Protein AF-A0A1G1HB14-F1 (afdb_monomer_lite)

Secondary structure (DSSP, 8-state):
---------------------S------EEEEEEESSPEEES---TTS-EE-SSSS-EEEEPPP---TT-EEEEEEEEEEETTEEEEEEEEE-SSEEE-SSPPPTT-EEEEEEEEEEEETTEEEE-PPPEEEEEEE-SS-EEEEEE-EEEEPP--

Structure (mmCIF, N/CA/C/O backbone):
data_AF-A0A1G1HB14-F1
#
_entry.id   AF-A0A1G1HB14-F1
#
loop_
_atom_site.group_PDB
_atom_site.id
_atom_site.type_symbol
_atom_site.label_atom_id
_atom_site.label_alt_id
_atom_site.label_comp_id
_atom_site.label_asym_id
_atom_site.label_entity_id
_atom_site.label_seq_id
_atom_site.pdbx_PDB_ins_code
_atom_site.Cartn_x
_atom_site.Cartn_y
_atom_site.Cartn_z
_atom_site.occupancy
_atom_site.B_iso_or_equiv
_atom_site.auth_seq_id
_atom_site.auth_comp_id
_atom_site.auth_asym_id
_atom_site.auth_atom_id
_atom_site.pdbx_PDB_model_num
ATOM 1 N N . MET A 1 1 ? 44.791 67.826 -5.801 1.00 32.19 1 MET A N 1
ATOM 2 C CA . MET A 1 1 ? 45.028 69.124 -5.130 1.00 32.19 1 MET A CA 1
ATOM 3 C C . MET A 1 1 ? 43.669 69.789 -4.923 1.00 32.19 1 MET A C 1
ATOM 5 O O . MET A 1 1 ? 42.936 69.825 -5.894 1.00 32.19 1 MET A O 1
ATOM 9 N N . CYS A 1 2 ? 43.337 70.188 -3.684 1.00 33.81 2 CYS A N 1
ATOM 10 C CA . CYS A 1 2 ? 42.168 70.978 -3.213 1.00 33.81 2 CYS A CA 1
ATOM 11 C C . CYS A 1 2 ? 40.762 70.646 -3.794 1.00 33.81 2 CYS A C 1
ATOM 13 O O . CYS A 1 2 ? 40.499 70.886 -4.961 1.00 33.81 2 CYS A O 1
ATOM 15 N N . ILE A 1 3 ? 39.830 70.003 -3.070 1.00 34.34 3 ILE A N 1
ATOM 16 C CA . ILE A 1 3 ? 39.055 70.454 -1.879 1.00 34.34 3 ILE A CA 1
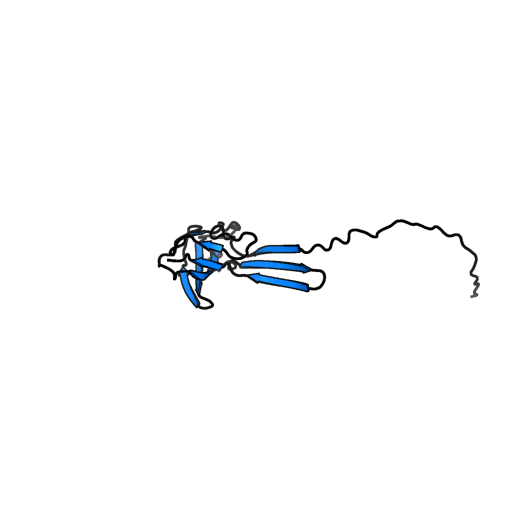ATOM 17 C C . ILE A 1 3 ? 38.005 71.540 -2.201 1.00 34.34 3 ILE A C 1
ATOM 19 O O . ILE A 1 3 ? 38.361 72.649 -2.577 1.00 34.34 3 ILE A O 1
ATOM 23 N N . GLY A 1 4 ? 36.724 71.252 -1.914 1.00 32.31 4 GLY A N 1
ATOM 24 C CA . GLY A 1 4 ? 35.636 72.245 -1.892 1.00 32.31 4 GLY A CA 1
ATOM 25 C C . GLY A 1 4 ? 34.259 71.647 -1.555 1.00 32.31 4 GLY A C 1
ATOM 26 O O . GLY A 1 4 ? 33.570 71.145 -2.433 1.00 32.31 4 GLY A O 1
ATOM 27 N N . ARG A 1 5 ? 33.843 71.684 -0.278 1.00 35.91 5 ARG A N 1
ATOM 28 C CA . ARG A 1 5 ? 32.504 71.243 0.183 1.00 35.91 5 ARG A CA 1
ATOM 29 C C . ARG A 1 5 ? 31.485 72.393 0.105 1.00 35.91 5 ARG A C 1
ATOM 31 O O . ARG A 1 5 ? 31.843 73.489 0.528 1.00 35.91 5 ARG A O 1
ATOM 38 N N . LYS A 1 6 ? 30.196 72.102 -0.145 1.00 36.88 6 LYS A N 1
ATOM 39 C CA . LYS A 1 6 ? 29.110 72.463 0.804 1.00 36.88 6 LYS A CA 1
ATOM 40 C C . LYS A 1 6 ? 27.763 71.770 0.530 1.00 36.88 6 LYS A C 1
ATOM 42 O O . LYS A 1 6 ? 27.453 71.418 -0.598 1.00 36.88 6 LYS A O 1
ATOM 47 N N . LEU A 1 7 ? 27.009 71.574 1.616 1.00 36.81 7 LEU A N 1
ATOM 48 C CA . LEU A 1 7 ? 25.660 70.988 1.707 1.00 36.81 7 LEU A CA 1
ATOM 49 C C . LEU A 1 7 ? 24.565 72.079 1.821 1.00 36.81 7 LEU A C 1
ATOM 51 O O . LEU A 1 7 ? 24.890 73.230 2.113 1.00 36.81 7 LEU A O 1
ATOM 55 N N . THR A 1 8 ? 23.291 71.639 1.795 1.00 35.81 8 THR A N 1
ATOM 56 C CA . THR A 1 8 ? 22.029 72.368 2.135 1.00 35.81 8 THR A CA 1
ATOM 57 C C . THR A 1 8 ? 21.579 73.395 1.069 1.00 35.81 8 THR A C 1
ATOM 59 O O . THR A 1 8 ? 22.435 73.924 0.374 1.00 35.81 8 THR A O 1
ATOM 62 N N . SER A 1 9 ? 20.299 73.727 0.816 1.00 34.84 9 SER A N 1
ATOM 63 C CA . SER A 1 9 ? 18.978 73.465 1.445 1.00 34.84 9 SER A CA 1
ATOM 64 C C . SER A 1 9 ? 17.848 73.634 0.369 1.00 34.84 9 SER A C 1
ATOM 66 O O . SER A 1 9 ? 18.145 74.149 -0.704 1.00 34.84 9 SER A O 1
ATOM 68 N N . GLU A 1 10 ? 16.552 73.285 0.504 1.00 40.22 10 GLU A N 1
ATOM 69 C CA . GLU A 1 10 ? 15.806 72.384 1.411 1.00 40.22 10 GLU A CA 1
ATOM 70 C C . GLU A 1 10 ? 14.367 72.061 0.887 1.00 40.22 10 GLU A C 1
ATOM 72 O O . GLU A 1 10 ? 13.790 72.846 0.141 1.00 40.22 10 GLU A O 1
ATOM 77 N N . VAL A 1 11 ? 13.769 70.949 1.357 1.00 40.25 11 VAL A N 1
ATOM 78 C CA . VAL A 1 11 ? 12.317 70.685 1.604 1.00 40.25 11 VAL A CA 1
ATOM 79 C C . VAL A 1 11 ? 11.220 71.103 0.585 1.00 40.25 11 VAL A C 1
ATOM 81 O O . VAL A 1 11 ? 10.890 72.276 0.428 1.00 40.25 11 VAL A O 1
ATOM 84 N N . LYS A 1 12 ? 10.422 70.105 0.135 1.00 35.03 12 LYS A N 1
ATOM 85 C CA . LYS A 1 12 ? 8.959 70.033 0.426 1.00 35.03 12 LYS A CA 1
ATOM 86 C C . LYS A 1 12 ? 8.308 68.660 0.158 1.00 35.03 12 LYS A C 1
ATOM 88 O O . LYS A 1 12 ? 7.984 68.302 -0.964 1.00 35.03 12 LYS A O 1
ATOM 93 N N . LYS A 1 13 ? 8.057 67.950 1.266 1.00 42.12 13 LYS A N 1
ATOM 94 C CA . LYS A 1 13 ? 6.930 67.035 1.563 1.00 42.12 13 LYS A CA 1
ATOM 95 C C . LYS A 1 13 ? 6.033 66.620 0.376 1.00 42.12 13 LYS A C 1
ATOM 97 O O . LYS A 1 13 ? 5.169 67.396 -0.022 1.00 42.12 13 LYS A O 1
ATOM 102 N N . PHE A 1 14 ? 6.070 65.340 0.001 1.00 36.91 14 PHE A N 1
ATOM 103 C CA . PHE A 1 14 ? 4.934 64.683 -0.654 1.00 36.91 14 PHE A CA 1
ATOM 104 C C . PHE A 1 14 ? 4.403 63.551 0.236 1.00 36.91 14 PHE A C 1
ATOM 106 O O . PHE A 1 14 ? 5.054 62.525 0.421 1.00 36.91 14 PHE A O 1
ATOM 113 N N . LYS A 1 15 ? 3.238 63.771 0.858 1.00 42.22 15 LYS A N 1
ATOM 114 C CA . LYS A 1 15 ? 2.541 62.755 1.658 1.00 42.22 15 LYS A CA 1
ATOM 115 C C . LYS A 1 15 ? 1.726 61.859 0.722 1.00 42.22 15 LYS A C 1
ATOM 117 O O . LYS A 1 15 ? 0.637 62.248 0.317 1.00 42.22 15 LYS A O 1
ATOM 122 N N . ILE A 1 16 ? 2.215 60.651 0.464 1.00 45.94 16 ILE A N 1
ATOM 123 C CA . ILE A 1 16 ? 1.399 59.508 0.031 1.00 45.94 16 ILE A CA 1
ATOM 124 C C . ILE A 1 16 ? 1.563 58.461 1.147 1.00 45.94 16 ILE A C 1
ATOM 126 O O . ILE A 1 16 ? 2.669 57.996 1.380 1.00 45.94 16 ILE A O 1
ATOM 130 N N . GLY A 1 17 ? 0.553 58.114 1.944 1.00 40.56 17 GLY A N 1
ATOM 131 C CA . GLY A 1 17 ? -0.864 58.451 1.795 1.00 40.56 17 GLY A CA 1
ATOM 132 C C . GLY A 1 17 ? -1.636 57.424 0.968 1.00 40.56 17 GLY A C 1
ATOM 133 O O . GLY A 1 17 ? -2.599 57.789 0.306 1.00 40.56 17 GLY A O 1
ATOM 134 N N . PHE A 1 18 ? -1.232 56.152 1.017 1.00 46.31 18 PHE A N 1
ATOM 135 C CA . PHE A 1 18 ? -2.107 55.046 0.640 1.00 46.31 18 PHE A CA 1
ATOM 136 C C . PHE A 1 18 ? -1.964 53.882 1.621 1.00 46.31 18 PHE A C 1
ATOM 138 O O . PHE A 1 18 ? -0.854 53.515 2.006 1.00 46.31 18 PHE A O 1
ATOM 145 N N . LEU A 1 19 ? -3.098 53.325 2.048 1.00 45.97 19 LEU A N 1
ATOM 146 C CA . LEU A 1 19 ? -3.137 52.150 2.909 1.00 45.97 19 LEU A CA 1
ATOM 147 C C . LEU A 1 19 ? -2.650 50.928 2.120 1.00 45.97 19 LEU A C 1
ATOM 149 O O . LEU A 1 19 ? -3.338 50.475 1.212 1.00 45.97 19 LEU A O 1
ATOM 153 N N . PHE A 1 20 ? -1.546 50.324 2.555 1.00 46.16 20 PHE A N 1
ATOM 154 C CA . PHE A 1 20 ? -1.327 48.879 2.416 1.00 46.16 20 PHE A CA 1
ATOM 155 C C . PHE A 1 20 ? -1.480 48.212 3.787 1.00 46.16 20 PHE A C 1
ATOM 157 O O . PHE A 1 20 ? -0.586 47.549 4.303 1.00 46.16 20 PHE A O 1
ATOM 164 N N . LEU A 1 21 ? -2.648 48.437 4.396 1.00 49.19 21 LEU A N 1
ATOM 165 C CA . LEU A 1 21 ? -3.082 47.766 5.616 1.00 49.19 21 LEU A CA 1
ATOM 166 C C . LEU A 1 21 ? -4.324 46.920 5.311 1.00 49.19 21 LEU A C 1
ATOM 168 O O . LEU A 1 21 ? -5.434 47.291 5.673 1.00 49.19 21 LEU A O 1
ATOM 172 N N . SER A 1 22 ? -4.136 45.817 4.583 1.00 55.16 22 SER A N 1
ATOM 173 C CA . SER A 1 22 ? -5.059 44.674 4.504 1.00 55.16 22 SER A CA 1
ATOM 174 C C . SER A 1 22 ? -4.424 43.552 3.672 1.00 55.16 22 SER A C 1
ATOM 176 O O . SER A 1 22 ? -3.631 43.823 2.776 1.00 55.16 22 SER A O 1
ATOM 178 N N . MET A 1 23 ? -4.804 42.300 3.941 1.00 49.28 23 MET A N 1
ATOM 179 C CA . MET A 1 23 ? -4.491 41.118 3.119 1.00 49.28 23 MET A CA 1
ATOM 180 C C . MET A 1 23 ? -3.021 40.655 3.040 1.00 49.28 23 MET A C 1
ATOM 182 O O . MET A 1 23 ? -2.623 40.020 2.066 1.00 49.28 23 MET A O 1
ATOM 186 N N . CYS A 1 24 ? -2.291 40.708 4.160 1.00 42.69 24 CYS A N 1
ATOM 187 C CA . CYS A 1 24 ? -1.616 39.465 4.560 1.00 42.69 24 CYS A CA 1
ATOM 188 C C . CYS A 1 24 ? -2.712 38.475 4.974 1.00 42.69 24 CYS A C 1
ATOM 190 O O . CYS A 1 24 ? -3.047 38.362 6.153 1.00 42.69 24 CYS A O 1
ATOM 192 N N . PHE A 1 25 ? -3.316 37.799 3.989 1.00 51.09 25 PHE A N 1
ATOM 193 C CA . PHE A 1 25 ? -4.129 36.625 4.270 1.00 51.09 25 PHE A CA 1
ATOM 194 C C . PHE A 1 25 ? -3.248 35.655 5.047 1.00 51.09 25 PHE A C 1
ATOM 196 O O . PHE A 1 25 ? -2.239 35.167 4.533 1.00 51.09 25 PHE A O 1
ATOM 203 N N . ILE A 1 26 ? -3.640 35.377 6.287 1.00 57.72 26 ILE A N 1
ATOM 204 C CA . ILE A 1 26 ? -3.100 34.271 7.063 1.00 57.72 26 ILE A CA 1
ATOM 205 C C . ILE A 1 26 ? -3.606 32.995 6.380 1.00 57.72 26 ILE A C 1
ATOM 207 O O . ILE A 1 26 ? -4.642 32.433 6.728 1.00 57.72 26 ILE A O 1
ATOM 211 N N . MET A 1 27 ? -2.895 32.598 5.324 1.00 54.56 27 MET A N 1
ATOM 212 C CA . MET A 1 27 ? -3.134 31.391 4.542 1.00 54.56 27 MET A CA 1
ATOM 213 C C . MET A 1 27 ? -2.753 30.191 5.410 1.00 54.56 27 MET A C 1
ATOM 215 O O . MET A 1 27 ? -1.659 29.643 5.284 1.00 54.56 27 MET A O 1
ATOM 219 N N . VAL A 1 28 ? -3.657 29.806 6.317 1.00 62.94 28 VAL A N 1
ATOM 220 C CA . VAL A 1 28 ? -3.593 28.518 7.014 1.00 62.94 28 VAL A CA 1
ATOM 221 C C . VAL A 1 28 ? -3.844 27.435 5.974 1.00 62.94 28 VAL A C 1
ATOM 223 O O . VAL A 1 28 ? -4.981 27.073 5.679 1.00 62.94 28 VAL A O 1
ATOM 226 N N . GLY A 1 29 ? -2.759 26.977 5.360 1.00 64.88 29 GLY A N 1
ATOM 227 C CA . GLY A 1 29 ? -2.772 25.996 4.288 1.00 64.88 29 GLY A CA 1
ATOM 228 C C . GLY A 1 29 ? -2.188 24.675 4.763 1.00 64.88 29 GLY A C 1
ATOM 229 O O . GLY A 1 29 ? -1.058 24.633 5.249 1.00 64.88 29 GLY A O 1
ATOM 230 N N . CYS A 1 30 ? -2.932 23.587 4.565 1.00 72.69 30 CYS A N 1
ATOM 231 C CA . CYS A 1 30 ? -2.349 22.252 4.498 1.00 72.69 30 CYS A CA 1
ATOM 232 C C . 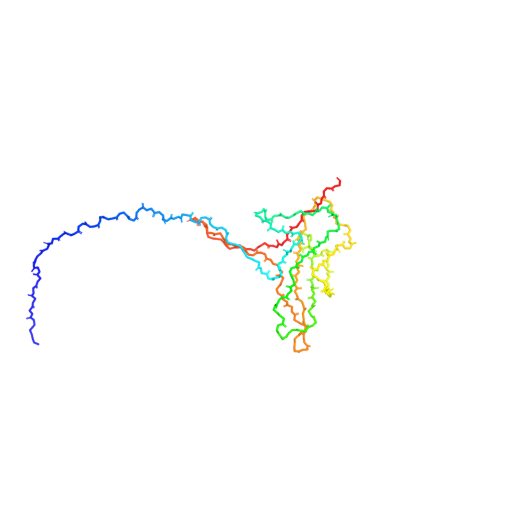CYS A 1 30 ? -2.196 21.878 3.023 1.00 72.69 30 CYS A C 1
ATOM 234 O O . CYS A 1 30 ? -3.185 21.623 2.335 1.00 72.69 30 CYS A O 1
ATOM 236 N N . MET A 1 31 ? -0.960 21.860 2.529 1.00 77.88 31 MET A N 1
ATOM 237 C CA . MET A 1 31 ? -0.650 21.315 1.210 1.00 77.88 31 MET A CA 1
ATOM 238 C C . MET A 1 31 ? -0.263 19.852 1.377 1.00 77.88 31 MET A C 1
ATOM 240 O O . MET A 1 31 ? 0.595 19.529 2.196 1.00 77.88 31 MET A O 1
ATOM 244 N N . SER A 1 32 ? -0.864 18.953 0.602 1.00 79.25 32 SER A N 1
ATOM 245 C CA . SER A 1 32 ? -0.541 17.525 0.663 1.00 79.25 32 SER A CA 1
ATOM 246 C C . SER A 1 32 ? -0.460 16.915 -0.721 1.00 79.25 32 SER A C 1
ATOM 248 O O . SER A 1 32 ? -1.255 17.272 -1.587 1.00 79.25 32 SER A O 1
ATOM 250 N N . TRP A 1 33 ? 0.463 15.980 -0.907 1.00 84.88 33 TRP A N 1
ATOM 251 C CA . TRP A 1 33 ? 0.677 15.299 -2.175 1.00 84.88 33 TRP A CA 1
ATOM 252 C C . TRP A 1 33 ? 1.135 13.863 -1.944 1.00 84.88 33 TRP A C 1
ATOM 254 O O . TRP A 1 33 ? 1.786 13.534 -0.945 1.00 84.88 33 TRP A O 1
ATOM 264 N N . ASN A 1 34 ? 0.804 13.008 -2.901 1.00 85.94 34 ASN A N 1
ATOM 265 C CA . ASN A 1 34 ? 1.169 11.603 -2.874 1.00 85.94 34 ASN A CA 1
ATOM 266 C C . ASN A 1 34 ? 2.626 11.444 -3.356 1.00 85.94 34 ASN A C 1
ATOM 268 O O . ASN A 1 34 ? 3.095 12.139 -4.261 1.00 85.94 34 ASN A O 1
ATOM 272 N N . ARG A 1 35 ? 3.372 10.540 -2.722 1.00 89.81 35 ARG A N 1
ATOM 273 C CA . ARG A 1 35 ? 4.646 9.992 -3.208 1.00 89.81 35 ARG A CA 1
ATOM 274 C C . ARG A 1 35 ? 4.429 8.504 -3.473 1.00 89.81 35 ARG A C 1
ATOM 276 O O . ARG A 1 35 ? 3.637 7.888 -2.769 1.00 89.81 35 ARG A O 1
ATOM 283 N N . GLY A 1 36 ? 5.132 7.941 -4.457 1.00 92.62 36 GLY A N 1
ATOM 284 C CA . GLY A 1 36 ? 4.864 6.578 -4.933 1.00 92.62 36 GLY A CA 1
ATOM 285 C C . GLY A 1 36 ? 3.539 6.500 -5.702 1.00 92.62 36 GLY A C 1
ATOM 286 O O . GLY A 1 36 ? 3.135 7.479 -6.325 1.00 92.62 36 GLY A O 1
ATOM 287 N N . LEU A 1 37 ? 2.878 5.343 -5.662 1.00 94.31 37 LEU A N 1
ATOM 288 C CA . LEU A 1 37 ? 1.603 5.109 -6.352 1.00 94.31 37 LEU A CA 1
ATOM 289 C C . LEU A 1 37 ? 0.420 5.726 -5.599 1.00 94.31 37 LEU A C 1
ATOM 291 O O . LEU A 1 37 ? 0.309 5.625 -4.380 1.00 94.31 37 LEU A O 1
ATOM 295 N N . GLU A 1 38 ? -0.506 6.333 -6.324 1.00 92.44 38 GLU A N 1
ATOM 296 C CA . GLU A 1 38 ? -1.700 6.928 -5.729 1.00 92.44 38 GLU A CA 1
ATOM 297 C C . GLU A 1 38 ? -2.729 5.850 -5.339 1.00 92.44 38 GLU A C 1
ATOM 299 O O . GLU A 1 38 ? -3.127 5.067 -6.202 1.00 92.44 38 GLU A O 1
ATOM 304 N N . PRO A 1 39 ? -3.176 5.768 -4.071 1.00 92.88 39 PRO A N 1
ATOM 305 C CA . PRO A 1 39 ? -4.251 4.860 -3.684 1.00 92.88 39 PRO A CA 1
ATOM 306 C C . PRO A 1 39 ? -5.610 5.366 -4.189 1.00 92.88 39 PRO A C 1
ATOM 308 O O . PRO A 1 39 ? -5.956 6.531 -4.015 1.00 92.88 39 PRO A O 1
ATOM 311 N N . LEU A 1 40 ? -6.396 4.464 -4.776 1.00 93.44 40 LEU A N 1
ATOM 312 C CA . LEU A 1 40 ? -7.749 4.724 -5.284 1.00 93.44 40 LEU A CA 1
ATOM 313 C C . LEU A 1 40 ? -8.834 4.142 -4.367 1.00 93.44 40 LEU A C 1
ATOM 315 O O . LEU A 1 40 ? -9.921 4.703 -4.271 1.00 93.44 40 LEU A O 1
ATOM 319 N N . ASN A 1 41 ? -8.551 3.022 -3.697 1.00 93.12 41 ASN A N 1
ATOM 320 C CA . ASN A 1 41 ? -9.425 2.407 -2.698 1.00 93.12 41 ASN A CA 1
ATOM 321 C C . ASN A 1 41 ? -8.562 1.660 -1.661 1.00 93.12 41 ASN A C 1
ATOM 323 O O . ASN A 1 41 ? -7.674 0.920 -2.079 1.00 93.12 41 ASN A O 1
ATOM 327 N N . PRO A 1 42 ? -8.787 1.803 -0.347 1.00 90.94 42 PRO A N 1
ATOM 328 C CA . PRO A 1 42 ? -9.599 2.831 0.290 1.00 90.94 42 PRO A CA 1
ATOM 329 C C . PRO A 1 42 ? -8.974 4.219 0.086 1.00 90.94 42 PRO A C 1
ATOM 331 O O . PRO A 1 42 ? -7.760 4.396 0.192 1.00 90.94 42 PRO A O 1
ATOM 334 N N . SER A 1 43 ? -9.810 5.188 -0.297 1.00 72.56 43 SER A N 1
ATOM 335 C CA . SER A 1 43 ? -9.380 6.537 -0.685 1.00 72.56 43 SER A CA 1
ATOM 336 C C . SER A 1 43 ? -9.285 7.480 0.517 1.00 72.56 43 SER A C 1
ATOM 338 O O . SER A 1 43 ? -10.043 7.364 1.482 1.00 72.56 43 SER A O 1
ATOM 340 N N . TYR A 1 44 ? -8.376 8.453 0.440 1.00 72.31 44 TYR A N 1
ATOM 341 C CA . TYR A 1 44 ? -8.146 9.442 1.493 1.00 72.31 44 TYR A CA 1
ATOM 342 C C . TYR A 1 44 ? -8.754 10.774 1.089 1.00 72.31 44 TYR A C 1
ATOM 344 O O . TYR A 1 44 ? -8.113 11.588 0.422 1.00 72.31 44 TYR A O 1
ATOM 352 N N . GLY A 1 45 ? -9.973 11.019 1.565 1.00 62.41 45 GLY A N 1
ATOM 353 C CA . GLY A 1 45 ? -10.556 12.355 1.557 1.00 62.41 45 GLY A CA 1
ATOM 354 C C . GLY A 1 45 ? -9.818 13.324 2.493 1.00 62.41 45 GLY A C 1
ATOM 355 O O . GLY A 1 45 ? -8.653 13.144 2.868 1.00 62.41 45 GLY A O 1
ATOM 356 N N . LEU A 1 46 ? -10.535 14.361 2.924 1.00 58.72 46 LEU A N 1
ATOM 357 C CA . LEU A 1 46 ? -10.034 15.372 3.864 1.00 58.72 46 LEU A CA 1
ATOM 358 C C . LEU A 1 46 ? -9.858 14.847 5.306 1.00 58.72 46 LEU A C 1
ATOM 360 O O . LEU A 1 46 ? -9.290 15.538 6.144 1.00 58.72 46 LEU A O 1
ATOM 364 N N . THR A 1 47 ? -10.347 13.639 5.601 1.00 63.38 47 THR A N 1
ATOM 365 C CA . THR A 1 47 ? -10.460 13.057 6.950 1.00 63.38 47 THR A CA 1
ATOM 366 C C . THR A 1 47 ? -9.240 12.261 7.416 1.00 63.38 47 THR A C 1
ATOM 368 O O . THR A 1 47 ? -9.214 11.834 8.565 1.00 63.38 47 THR A O 1
ATOM 371 N N . TRP A 1 48 ? -8.241 12.041 6.552 1.00 68.12 48 TRP A N 1
ATOM 372 C CA . TRP A 1 48 ? -6.967 11.339 6.832 1.00 68.12 48 TRP A CA 1
ATOM 373 C C . TRP A 1 48 ? -7.040 9.877 7.286 1.00 68.12 48 TRP A C 1
ATOM 375 O O . TRP A 1 48 ? -5.998 9.227 7.318 1.00 68.12 48 TRP A O 1
ATOM 385 N N . ASN A 1 49 ? -8.229 9.368 7.584 1.00 73.00 49 ASN A N 1
ATOM 386 C CA . ASN A 1 49 ? -8.520 7.980 7.911 1.00 73.00 49 ASN A CA 1
ATOM 387 C C . ASN A 1 49 ? -9.531 7.458 6.891 1.00 73.00 49 ASN A C 1
ATOM 389 O O . ASN A 1 49 ? -10.477 8.170 6.534 1.00 73.00 49 ASN A O 1
ATOM 393 N N . SER A 1 50 ? -9.331 6.224 6.442 1.00 88.38 50 SER A N 1
ATOM 394 C CA . SER A 1 50 ? -10.224 5.549 5.505 1.00 88.38 50 SER A CA 1
ATOM 395 C C . SER A 1 50 ? -10.896 4.347 6.176 1.00 88.38 50 SER A C 1
ATOM 397 O O . SER A 1 50 ? -10.384 3.812 7.159 1.00 88.38 50 SER A O 1
ATOM 399 N N . LYS A 1 51 ? -12.070 3.943 5.692 1.00 92.06 51 LYS A N 1
ATOM 400 C CA . LYS A 1 51 ? -12.797 2.764 6.182 1.00 92.06 51 LYS A CA 1
ATOM 401 C C . LYS A 1 51 ? -13.063 1.817 5.024 1.00 92.06 51 LYS A C 1
ATOM 403 O O . LYS A 1 51 ? -13.170 2.265 3.883 1.00 92.06 51 LYS A O 1
ATOM 408 N N . VAL A 1 52 ? -13.161 0.53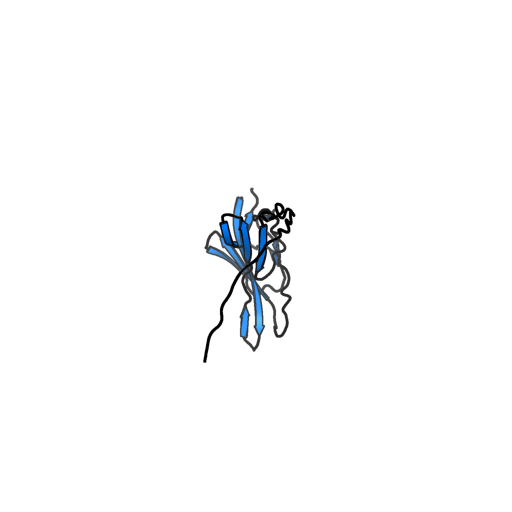1 5.333 1.00 94.69 52 VAL A N 1
ATOM 409 C CA . VAL A 1 52 ? -13.568 -0.514 4.390 1.00 94.69 52 VAL A CA 1
ATOM 410 C C . VAL A 1 52 ? -14.827 -1.208 4.899 1.00 94.69 52 VAL A C 1
ATOM 412 O O . VAL A 1 52 ? -15.047 -1.286 6.105 1.00 94.69 52 VAL A O 1
ATOM 415 N N . ASP A 1 53 ? -15.642 -1.723 3.981 1.00 94.31 53 ASP A N 1
ATOM 416 C CA . ASP A 1 53 ? -16.945 -2.324 4.308 1.00 94.31 53 ASP A CA 1
ATOM 417 C C . ASP A 1 53 ? -16.865 -3.834 4.596 1.00 94.31 53 ASP A C 1
ATOM 419 O O . ASP A 1 53 ? -17.850 -4.452 4.990 1.00 94.31 53 ASP A O 1
ATOM 423 N N . THR A 1 54 ? -15.697 -4.453 4.390 1.00 96.06 54 THR A N 1
ATOM 424 C CA . THR A 1 54 ? -15.481 -5.896 4.572 1.00 96.06 54 THR A CA 1
ATOM 425 C C . THR A 1 54 ? -14.183 -6.184 5.322 1.00 96.06 54 THR A C 1
ATOM 427 O O . THR A 1 54 ? -13.270 -5.359 5.371 1.00 96.06 54 THR A O 1
ATOM 430 N N . LEU A 1 55 ? -14.089 -7.392 5.882 1.00 97.00 55 LEU A N 1
ATOM 431 C CA . LEU A 1 55 ? -12.875 -7.915 6.520 1.00 97.00 55 LEU A CA 1
ATOM 432 C C . LEU A 1 55 ? -11.874 -8.518 5.511 1.00 97.00 55 LEU A C 1
ATOM 434 O O . LEU A 1 55 ? -10.793 -8.942 5.903 1.00 97.00 55 LEU A O 1
ATOM 438 N N . THR A 1 56 ? -12.210 -8.517 4.219 1.00 97.12 56 THR A N 1
ATOM 439 C CA . THR A 1 56 ? -11.360 -8.939 3.091 1.00 97.12 56 THR A CA 1
ATOM 440 C C . THR A 1 56 ? -11.383 -7.847 2.007 1.00 97.12 56 THR A C 1
ATOM 442 O O . THR A 1 56 ? -11.951 -8.045 0.928 1.00 97.12 56 THR A O 1
ATOM 445 N N . PRO A 1 57 ? -10.870 -6.637 2.301 1.00 96.81 57 PRO A N 1
ATOM 446 C CA . PRO A 1 57 ? -11.041 -5.480 1.428 1.00 96.81 57 PRO A CA 1
ATOM 447 C C . PRO A 1 57 ? -10.284 -5.611 0.101 1.00 96.81 57 PRO A C 1
ATOM 449 O O . PRO A 1 57 ? -9.218 -6.220 0.031 1.00 96.81 57 PRO A O 1
ATOM 452 N N . THR A 1 58 ? -10.793 -4.963 -0.950 1.00 97.62 58 THR A N 1
ATOM 453 C CA . THR A 1 58 ? -10.053 -4.772 -2.207 1.00 97.62 58 THR A CA 1
ATOM 454 C C . THR A 1 58 ? -9.314 -3.440 -2.196 1.00 97.62 58 THR A C 1
ATOM 456 O O . THR A 1 58 ? -9.914 -2.378 -2.394 1.00 97.62 58 THR A O 1
ATOM 459 N N . LEU A 1 59 ? -7.998 -3.511 -2.021 1.00 97.00 59 LEU A N 1
ATOM 460 C CA . LEU A 1 59 ? -7.083 -2.386 -2.172 1.00 97.00 59 LEU A CA 1
ATOM 461 C C . LEU A 1 59 ? -6.885 -2.102 -3.670 1.00 97.00 59 LEU A C 1
ATOM 463 O O . LEU A 1 59 ? -6.750 -3.032 -4.462 1.00 97.00 59 LEU A O 1
ATOM 467 N N . LYS A 1 60 ? -6.890 -0.830 -4.074 1.00 97.62 60 LYS A N 1
ATOM 468 C CA . LYS A 1 60 ? -6.724 -0.372 -5.464 1.00 97.62 60 LYS A CA 1
ATOM 469 C C . LYS A 1 60 ? -5.792 0.829 -5.518 1.00 97.62 60 LYS A C 1
ATOM 471 O O . LYS A 1 60 ? -5.882 1.717 -4.669 1.00 97.62 60 LYS A O 1
ATOM 476 N N . TRP A 1 61 ? -4.957 0.906 -6.545 1.00 96.38 61 TRP A N 1
ATOM 477 C CA . TRP A 1 61 ? -4.030 2.014 -6.784 1.00 96.38 61 TRP A CA 1
ATOM 478 C C . TRP A 1 61 ? -4.031 2.436 -8.256 1.00 96.38 61 TRP A C 1
ATOM 480 O O . TRP A 1 61 ? -4.529 1.732 -9.131 1.00 96.38 61 TRP A O 1
ATOM 490 N N . LYS A 1 62 ? -3.495 3.621 -8.541 1.00 95.94 62 LYS A N 1
ATOM 491 C CA . LYS A 1 62 ? -3.259 4.100 -9.902 1.00 95.94 62 LYS A CA 1
ATOM 492 C C . LYS A 1 62 ? -2.136 3.274 -10.535 1.00 95.94 62 LYS A C 1
ATOM 494 O O . LYS A 1 62 ? -1.143 2.977 -9.870 1.00 95.94 62 LYS A O 1
ATOM 499 N N . ALA A 1 63 ? -2.281 2.930 -11.815 1.00 96.19 63 ALA A N 1
ATOM 500 C CA . ALA A 1 63 ? -1.214 2.297 -12.588 1.00 96.19 63 ALA A CA 1
ATOM 501 C C . ALA A 1 63 ? 0.070 3.144 -12.568 1.00 96.19 63 ALA A C 1
ATOM 503 O O . ALA A 1 63 ? 0.002 4.376 -12.532 1.00 96.19 63 ALA A O 1
ATOM 504 N N . TYR A 1 64 ? 1.229 2.488 -12.618 1.00 95.62 64 TYR A N 1
ATOM 505 C CA . TYR A 1 64 ? 2.500 3.183 -12.797 1.00 95.62 64 TYR A CA 1
ATOM 506 C C . TYR A 1 64 ? 2.610 3.712 -14.237 1.00 95.62 64 TYR A C 1
ATOM 508 O O . TYR A 1 64 ? 2.450 2.951 -15.188 1.00 95.62 64 TYR A O 1
ATOM 516 N N . ASP A 1 65 ? 2.836 5.018 -14.386 1.00 92.50 65 ASP A N 1
ATOM 517 C CA . ASP A 1 65 ? 2.752 5.758 -15.655 1.00 92.50 65 ASP A CA 1
ATOM 518 C C . ASP A 1 65 ? 4.122 6.113 -16.265 1.00 92.50 65 ASP A C 1
ATOM 520 O O . ASP A 1 65 ? 4.251 6.223 -17.485 1.00 92.50 65 ASP A O 1
ATOM 524 N N . ASP A 1 66 ? 5.173 6.220 -15.451 1.00 90.94 66 ASP A N 1
ATOM 525 C CA . ASP A 1 66 ? 6.557 6.377 -15.911 1.00 90.94 66 ASP A CA 1
ATOM 526 C C . ASP A 1 66 ? 7.126 5.042 -16.438 1.00 90.94 66 ASP A C 1
ATOM 528 O O . ASP A 1 66 ? 7.915 4.373 -15.774 1.00 90.94 66 ASP A O 1
ATOM 532 N N . ILE A 1 67 ? 6.731 4.642 -17.649 1.00 91.19 67 ILE A N 1
ATOM 533 C CA . ILE A 1 67 ? 7.099 3.347 -18.262 1.00 91.19 67 ILE A CA 1
ATOM 534 C C . ILE A 1 67 ? 8.381 3.376 -19.119 1.00 91.19 67 ILE A C 1
ATOM 536 O O . ILE A 1 67 ? 8.838 2.336 -19.586 1.00 91.19 67 ILE A O 1
ATOM 540 N N . SER A 1 68 ? 8.982 4.549 -19.349 1.00 94.12 68 SER A N 1
ATOM 541 C CA . SER A 1 68 ? 10.122 4.683 -20.272 1.00 94.12 68 SER A CA 1
ATOM 542 C C . SER A 1 68 ? 11.356 3.923 -19.773 1.00 94.12 68 SER A C 1
ATOM 544 O O . SER A 1 68 ? 11.813 4.161 -18.649 1.00 94.12 68 SER A O 1
ATOM 546 N N . GLY A 1 69 ? 11.879 3.012 -20.605 1.00 90.50 69 GLY A N 1
ATOM 547 C CA . GLY A 1 69 ? 13.026 2.152 -20.284 1.00 90.50 69 GLY A CA 1
ATOM 548 C C . GLY A 1 69 ? 12.748 1.100 -19.204 1.00 90.50 69 GLY A C 1
ATOM 549 O O . GLY A 1 69 ? 13.677 0.700 -18.501 1.00 90.50 69 GLY A O 1
ATOM 550 N N . LYS A 1 70 ? 11.482 0.705 -19.010 1.00 95.25 70 LYS A N 1
ATOM 551 C CA . LYS A 1 70 ? 11.060 -0.234 -17.962 1.00 95.25 70 LYS A CA 1
ATOM 552 C C . LYS A 1 70 ? 10.216 -1.352 -18.551 1.00 95.25 70 LYS A C 1
ATOM 554 O O . LYS A 1 70 ? 9.251 -1.105 -19.268 1.00 95.25 70 LYS A O 1
ATOM 559 N N . GLU A 1 71 ? 10.567 -2.575 -18.197 1.00 94.94 71 GLU A N 1
ATOM 560 C CA . GLU A 1 71 ? 9.930 -3.800 -18.669 1.00 94.94 71 GLU A CA 1
ATOM 561 C C . GLU A 1 71 ? 9.271 -4.536 -17.497 1.00 94.94 71 GLU A C 1
ATOM 563 O O . GLU A 1 71 ? 9.653 -4.339 -16.343 1.00 94.94 71 GLU A O 1
ATOM 568 N N . ASP A 1 72 ? 8.295 -5.401 -17.791 1.00 94.81 72 ASP A N 1
ATOM 569 C CA . ASP A 1 72 ? 7.712 -6.341 -16.819 1.00 94.81 72 ASP A CA 1
ATOM 570 C C . ASP A 1 72 ? 7.262 -5.670 -15.500 1.00 94.81 72 ASP A C 1
ATOM 572 O O . ASP A 1 72 ? 7.664 -6.050 -14.397 1.00 94.81 72 ASP A O 1
ATOM 576 N N . ILE A 1 73 ? 6.458 -4.606 -15.632 1.00 96.50 73 ILE A N 1
ATOM 577 C CA . ILE A 1 73 ? 5.956 -3.824 -14.497 1.00 96.50 73 ILE A CA 1
ATOM 578 C C . ILE A 1 73 ? 4.968 -4.670 -13.688 1.00 96.50 73 ILE A C 1
ATOM 580 O O . ILE 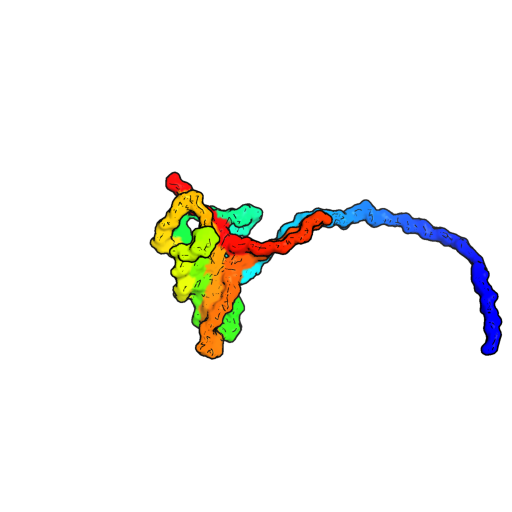A 1 73 ? 3.916 -5.078 -14.177 1.00 96.50 73 ILE A O 1
ATOM 584 N N . ARG A 1 74 ? 5.319 -4.877 -12.422 1.00 97.56 74 ARG A N 1
ATOM 585 C CA . ARG A 1 74 ? 4.574 -5.599 -11.388 1.00 97.56 74 ARG A CA 1
ATOM 586 C C . ARG A 1 74 ? 4.425 -4.700 -10.160 1.00 97.56 74 ARG A C 1
ATOM 588 O O . ARG A 1 74 ? 5.044 -3.636 -10.070 1.00 97.56 74 ARG A O 1
ATOM 595 N N . TYR A 1 75 ? 3.645 -5.132 -9.182 1.00 98.44 75 TYR A N 1
ATOM 596 C CA . TYR A 1 75 ? 3.448 -4.428 -7.922 1.00 98.44 75 TYR A CA 1
ATOM 597 C C . TYR A 1 75 ? 3.774 -5.332 -6.738 1.00 98.44 75 TYR A C 1
ATOM 599 O O . TYR A 1 75 ? 3.418 -6.509 -6.703 1.00 98.44 75 TYR A O 1
ATOM 607 N N . GLN A 1 76 ? 4.432 -4.734 -5.749 1.00 98.56 76 GLN A N 1
ATOM 608 C CA . GLN A 1 76 ? 4.664 -5.328 -4.442 1.00 98.56 76 GLN A CA 1
ATOM 609 C C . GLN A 1 76 ? 3.830 -4.559 -3.419 1.00 98.56 76 GLN A C 1
ATOM 611 O O . GLN A 1 76 ? 3.867 -3.325 -3.404 1.00 98.56 76 GLN A O 1
ATOM 616 N N . LEU A 1 77 ? 3.082 -5.279 -2.586 1.00 98.31 77 LEU A N 1
ATOM 617 C CA . LEU A 1 77 ? 2.127 -4.749 -1.621 1.00 98.31 77 LEU A CA 1
ATOM 618 C C . LEU A 1 77 ? 2.366 -5.351 -0.236 1.00 98.31 77 LEU A C 1
ATOM 620 O O . LEU A 1 77 ? 2.617 -6.545 -0.088 1.00 98.31 77 LEU A O 1
ATOM 624 N N . GLU A 1 78 ? 2.238 -4.515 0.786 1.00 98.06 78 GLU A N 1
ATOM 625 C CA . GLU A 1 78 ? 2.308 -4.903 2.189 1.00 98.06 78 GLU A CA 1
ATOM 626 C C . GLU A 1 78 ? 1.114 -4.332 2.955 1.00 98.06 78 GLU A C 1
ATOM 628 O O . GLU A 1 78 ? 0.739 -3.174 2.756 1.00 98.06 78 GLU A O 1
ATOM 633 N N . ILE A 1 79 ? 0.556 -5.132 3.863 1.00 97.38 79 ILE A N 1
ATOM 634 C CA . ILE A 1 79 ? -0.372 -4.691 4.908 1.00 97.38 79 ILE A CA 1
ATOM 635 C C . ILE A 1 79 ? 0.320 -4.925 6.248 1.00 97.38 79 ILE A C 1
ATOM 637 O O . ILE A 1 79 ? 0.881 -5.998 6.490 1.00 97.38 79 ILE A O 1
ATOM 641 N N . LEU A 1 80 ? 0.308 -3.898 7.091 1.00 96.81 80 LEU A N 1
ATOM 642 C CA . LEU A 1 80 ? 0.991 -3.859 8.370 1.00 96.81 80 LEU A CA 1
ATOM 643 C C . LEU A 1 80 ? -0.009 -3.659 9.507 1.00 96.81 80 LEU A C 1
ATOM 645 O O . LEU A 1 80 ? -0.920 -2.832 9.419 1.00 96.81 80 LEU A O 1
ATOM 649 N N . ASP A 1 81 ? 0.227 -4.394 10.584 1.00 95.81 81 ASP A N 1
ATOM 650 C CA . ASP A 1 81 ? -0.395 -4.220 11.888 1.00 95.81 81 ASP A CA 1
ATOM 651 C C . ASP A 1 81 ? 0.635 -3.550 12.805 1.00 95.81 81 ASP A C 1
ATOM 653 O O . ASP A 1 81 ? 1.696 -4.118 13.076 1.00 95.81 81 ASP A O 1
ATOM 657 N N . GLU A 1 82 ? 0.371 -2.297 13.182 1.00 91.12 82 GLU A N 1
ATOM 658 C CA . GLU A 1 82 ? 1.310 -1.364 13.826 1.00 91.12 82 GLU A CA 1
ATOM 659 C C . GLU A 1 82 ? 2.663 -1.214 13.096 1.00 91.12 82 GLU A C 1
ATOM 661 O O . GLU A 1 82 ? 2.864 -0.278 12.319 1.00 91.12 82 GLU A O 1
ATOM 666 N N . THR A 1 83 ? 3.600 -2.127 13.364 1.00 91.81 83 THR A N 1
ATOM 667 C CA . THR A 1 83 ? 4.961 -2.188 12.801 1.00 91.81 83 THR A CA 1
ATOM 668 C C . THR A 1 83 ? 5.276 -3.522 12.114 1.00 91.81 83 THR A C 1
ATOM 670 O O . THR A 1 83 ? 6.283 -3.624 11.411 1.00 91.81 83 THR A O 1
ATOM 673 N N . SER A 1 84 ? 4.418 -4.533 12.276 1.00 97.00 84 SER A N 1
ATOM 674 C CA . SER A 1 84 ? 4.606 -5.885 11.743 1.00 97.00 84 SER A CA 1
ATOM 675 C C . SER A 1 84 ? 3.921 -6.038 10.391 1.00 97.00 84 SER A C 1
ATOM 677 O O . SER A 1 84 ? 2.742 -5.728 10.254 1.00 97.00 84 SER A O 1
ATOM 679 N N . ILE A 1 85 ? 4.631 -6.556 9.386 1.00 97.38 85 ILE A N 1
ATOM 680 C CA . ILE A 1 85 ? 4.022 -6.924 8.100 1.00 97.38 85 ILE A CA 1
ATOM 681 C C . ILE A 1 85 ? 3.225 -8.215 8.314 1.00 97.38 85 ILE A C 1
ATOM 683 O O . ILE A 1 85 ? 3.814 -9.265 8.559 1.00 97.38 85 ILE A O 1
ATOM 687 N N . ILE A 1 86 ? 1.897 -8.134 8.218 1.00 97.44 86 ILE A N 1
ATOM 688 C CA . ILE A 1 86 ? 0.996 -9.288 8.374 1.00 97.44 86 ILE A CA 1
ATOM 689 C C . ILE A 1 86 ? 0.644 -9.939 7.035 1.00 97.44 86 ILE A C 1
ATOM 691 O O . ILE A 1 86 ? 0.365 -11.133 6.979 1.00 97.44 86 ILE A O 1
ATOM 695 N N . ILE A 1 87 ? 0.675 -9.166 5.946 1.00 97.62 87 ILE A N 1
ATOM 696 C CA . ILE A 1 87 ? 0.450 -9.653 4.585 1.00 97.62 87 ILE A CA 1
ATOM 697 C C . ILE A 1 87 ? 1.495 -9.013 3.682 1.00 97.62 87 ILE A C 1
ATOM 699 O O . ILE A 1 87 ? 1.614 -7.791 3.628 1.00 97.62 87 ILE A O 1
ATOM 703 N N . PHE A 1 88 ? 2.225 -9.852 2.955 1.00 97.75 88 PHE A N 1
ATOM 704 C CA . PHE A 1 88 ? 3.170 -9.459 1.918 1.00 97.75 88 PHE A CA 1
ATOM 705 C C . PHE A 1 88 ? 2.758 -10.126 0.606 1.00 97.75 88 PHE A C 1
ATOM 707 O O . PHE A 1 88 ? 2.486 -11.329 0.572 1.00 97.75 88 PHE A O 1
ATOM 714 N N . LYS A 1 89 ? 2.728 -9.348 -0.473 1.00 98.06 89 LYS A N 1
ATOM 715 C CA . LYS A 1 89 ? 2.503 -9.817 -1.839 1.00 98.06 89 LYS A CA 1
ATOM 716 C C . LYS A 1 89 ? 3.525 -9.181 -2.766 1.00 98.06 89 LYS A C 1
ATOM 718 O O . LYS A 1 89 ? 3.829 -7.997 -2.658 1.00 98.06 89 LYS A O 1
ATOM 723 N N . ASP A 1 90 ? 4.020 -9.977 -3.696 1.00 97.06 90 ASP A N 1
ATOM 724 C CA . ASP A 1 90 ? 4.880 -9.559 -4.798 1.00 97.06 90 ASP A CA 1
ATOM 725 C C . ASP A 1 90 ? 4.299 -10.147 -6.090 1.00 97.06 90 ASP A C 1
ATOM 727 O O . ASP A 1 90 ? 3.394 -10.980 -6.028 1.00 97.06 90 ASP A O 1
ATOM 731 N N . ASP A 1 91 ? 4.810 -9.725 -7.244 1.00 96.88 91 ASP A N 1
ATOM 732 C CA . ASP A 1 91 ? 4.348 -10.193 -8.563 1.00 96.88 91 ASP A CA 1
ATOM 733 C C . ASP A 1 91 ? 2.844 -9.967 -8.858 1.00 96.88 91 ASP A C 1
ATOM 735 O O . ASP A 1 91 ? 2.224 -10.696 -9.634 1.00 96.88 91 ASP A O 1
ATOM 739 N N . ILE A 1 92 ? 2.230 -8.937 -8.266 1.00 98.25 92 ILE A N 1
ATOM 740 C CA . ILE A 1 92 ? 0.874 -8.521 -8.657 1.00 98.25 92 ILE A CA 1
ATOM 741 C C . ILE A 1 92 ? 0.976 -7.817 -10.019 1.00 98.25 92 ILE A C 1
ATOM 743 O O . ILE A 1 92 ? 1.785 -6.900 -10.169 1.00 98.25 92 ILE A O 1
ATOM 747 N N . ARG A 1 93 ? 0.168 -8.199 -11.016 1.00 96.94 93 ARG A N 1
ATOM 748 C CA . ARG A 1 93 ? 0.154 -7.534 -12.341 1.00 96.94 93 ARG A CA 1
ATOM 749 C C . ARG A 1 93 ? -0.958 -6.496 -12.462 1.00 96.94 93 ARG A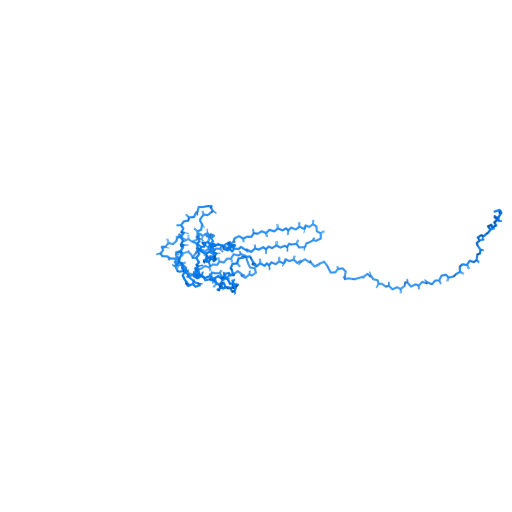 C 1
ATOM 751 O O . ARG A 1 93 ? -0.847 -5.521 -13.203 1.00 96.94 93 ARG A O 1
ATOM 758 N N . GLU A 1 94 ? -2.023 -6.702 -11.709 1.00 97.81 94 GLU A N 1
ATOM 759 C CA . GLU A 1 94 ? -3.198 -5.858 -11.618 1.00 97.81 94 GLU A CA 1
ATOM 760 C C . GLU A 1 94 ? -2.922 -4.599 -10.781 1.00 97.81 94 GLU A C 1
ATOM 762 O O . GLU A 1 94 ? -2.000 -4.532 -9.972 1.00 97.81 94 GLU A O 1
ATOM 767 N N . THR A 1 95 ? -3.772 -3.584 -10.922 1.00 97.94 95 THR A N 1
ATOM 768 C CA . THR A 1 95 ? -3.742 -2.373 -10.083 1.00 97.94 95 THR A CA 1
ATOM 769 C C . THR A 1 95 ? -4.624 -2.485 -8.835 1.00 97.94 95 THR A C 1
ATOM 771 O O . THR A 1 95 ? -5.074 -1.484 -8.266 1.00 97.94 95 THR A O 1
ATOM 774 N N . TYR A 1 96 ? -4.916 -3.719 -8.423 1.00 98.19 96 TYR A N 1
ATOM 775 C CA . TYR A 1 96 ? -5.711 -4.034 -7.249 1.00 98.19 96 TYR A CA 1
ATOM 776 C C . TYR A 1 96 ? -5.273 -5.352 -6.613 1.00 98.19 96 TYR A C 1
ATOM 778 O O . TYR A 1 96 ? -4.658 -6.199 -7.254 1.00 98.19 96 TYR A O 1
ATOM 786 N N . TYR A 1 97 ? -5.637 -5.529 -5.349 1.00 98.25 97 TYR A N 1
ATOM 787 C CA . TYR A 1 97 ? -5.466 -6.766 -4.600 1.00 98.25 97 TYR A CA 1
ATOM 788 C C . TYR A 1 97 ? -6.612 -6.898 -3.593 1.00 98.25 97 TYR A C 1
ATOM 790 O O . TYR A 1 97 ? -6.868 -5.976 -2.816 1.00 98.25 97 TYR A O 1
ATOM 798 N N . THR A 1 98 ? -7.320 -8.026 -3.623 1.00 98.06 98 THR A N 1
ATOM 799 C CA . THR A 1 98 ? -8.332 -8.376 -2.617 1.00 98.06 98 THR A CA 1
ATOM 800 C C . THR A 1 98 ? -7.666 -9.221 -1.551 1.00 98.06 98 THR A C 1
ATOM 802 O O . THR A 1 98 ? -7.019 -10.204 -1.884 1.00 98.06 98 THR A O 1
ATOM 805 N N . VAL A 1 99 ? -7.811 -8.835 -0.285 1.00 97.44 99 VAL A N 1
ATOM 806 C CA . VAL A 1 99 ? -7.144 -9.521 0.824 1.00 97.44 99 VAL A CA 1
ATOM 807 C C . VAL A 1 99 ? -7.666 -10.956 0.980 1.00 97.44 99 VAL A C 1
ATOM 809 O O . VAL A 1 99 ? -8.832 -11.152 1.309 1.00 97.44 99 VAL A O 1
ATOM 812 N N . ASP A 1 100 ? -6.781 -11.940 0.786 1.00 94.06 100 ASP A N 1
ATOM 813 C CA . ASP A 1 100 ? -7.092 -13.381 0.811 1.00 94.06 100 ASP A CA 1
ATOM 814 C C . ASP A 1 100 ? -7.662 -13.894 2.148 1.00 94.06 100 ASP A C 1
ATOM 816 O O . ASP A 1 100 ? -8.377 -14.894 2.183 1.00 94.06 100 ASP A O 1
ATOM 820 N N . ALA A 1 101 ? -7.278 -13.256 3.257 1.00 92.88 101 ALA A N 1
ATOM 821 C CA . ALA A 1 101 ? -7.536 -13.710 4.619 1.00 92.88 101 ALA A CA 1
ATOM 822 C C . ALA A 1 101 ? -8.367 -12.685 5.395 1.00 92.88 101 ALA A C 1
ATOM 824 O O . ALA A 1 101 ? -8.183 -11.477 5.252 1.00 92.88 101 ALA A O 1
ATOM 825 N N . GLN A 1 102 ? -9.267 -13.169 6.248 1.00 95.38 102 GLN A N 1
ATOM 826 C CA . GLN A 1 102 ? -10.111 -12.304 7.063 1.00 95.38 102 GLN A CA 1
ATOM 827 C C . GLN A 1 102 ? -9.265 -11.539 8.093 1.00 95.38 102 GLN A C 1
ATOM 829 O O . GLN A 1 102 ? -8.609 -12.146 8.937 1.00 95.38 102 GLN A O 1
ATOM 834 N N . LEU A 1 103 ? -9.291 -10.209 8.015 1.00 97.06 103 LEU A N 1
ATOM 835 C CA . LEU A 1 103 ? -8.674 -9.311 8.991 1.00 97.06 103 LEU A CA 1
ATOM 836 C C . LEU A 1 103 ? -9.530 -9.203 10.266 1.00 97.06 103 LEU A C 1
ATOM 838 O O . LEU A 1 103 ? -10.730 -9.497 10.251 1.00 97.06 103 LEU A O 1
ATOM 842 N N . ASP A 1 104 ? -8.936 -8.732 11.364 1.00 97.38 104 ASP A N 1
ATOM 843 C CA . ASP A 1 104 ? -9.666 -8.479 12.608 1.00 97.38 104 ASP A CA 1
ATOM 844 C C . ASP A 1 104 ? -10.681 -7.340 12.415 1.00 97.38 104 ASP A C 1
ATOM 846 O O . ASP A 1 104 ? -10.419 -6.357 11.720 1.00 97.38 104 ASP A O 1
ATOM 850 N N . SER A 1 105 ? -11.836 -7.438 13.072 1.00 97.00 105 SER A N 1
ATOM 851 C CA . SER A 1 105 ? -12.875 -6.398 13.087 1.00 97.00 105 SER A CA 1
ATOM 852 C C . SER A 1 105 ? -12.508 -5.199 13.968 1.00 97.00 105 SER A C 1
ATOM 854 O O . SER A 1 105 ? -11.907 -5.389 15.024 1.00 97.00 105 SER A O 1
ATOM 856 N N . ASN A 1 106 ? -12.976 -3.997 13.610 1.00 95.56 106 ASN A N 1
ATOM 857 C CA . ASN A 1 106 ? -12.740 -2.733 14.330 1.00 95.56 106 ASN A CA 1
ATOM 858 C C . ASN A 1 106 ? -11.250 -2.387 14.548 1.00 95.56 106 ASN A C 1
ATOM 860 O O . ASN A 1 106 ? -10.897 -1.768 15.554 1.00 95.56 106 ASN A O 1
ATOM 864 N N . LYS A 1 107 ? -10.372 -2.769 13.618 1.00 95.56 107 LYS A N 1
ATOM 865 C CA . LYS A 1 107 ? -8.919 -2.588 13.724 1.00 95.56 107 LYS A CA 1
ATOM 866 C C . LYS A 1 107 ? -8.388 -1.710 12.599 1.00 95.56 107 LYS A C 1
ATOM 868 O O . LYS A 1 107 ? -8.880 -1.761 11.472 1.00 95.56 107 LYS A O 1
ATOM 873 N N . GLU A 1 108 ? -7.407 -0.869 12.914 1.00 95.12 108 GLU A N 1
ATOM 874 C CA . GLU A 1 108 ? -6.702 -0.069 11.915 1.00 95.12 108 GLU A CA 1
ATOM 875 C C . GLU A 1 108 ? -5.467 -0.819 11.413 1.00 95.12 108 GLU A C 1
ATOM 877 O O . GLU A 1 108 ? -4.625 -1.235 12.204 1.00 95.12 108 GLU A O 1
ATOM 882 N N . TYR A 1 109 ? -5.343 -0.928 10.094 1.00 95.62 109 TYR A N 1
ATOM 883 C CA . TYR A 1 109 ? -4.162 -1.450 9.420 1.00 95.62 109 TYR A CA 1
ATOM 884 C C . TYR A 1 109 ? -3.536 -0.369 8.551 1.00 95.62 109 TYR A C 1
ATOM 886 O O . TYR A 1 109 ? -4.232 0.469 7.971 1.00 95.62 109 TYR A O 1
ATOM 894 N N . GLN A 1 110 ? -2.216 -0.411 8.410 1.00 95.00 110 GLN A N 1
ATOM 895 C CA . GLN A 1 110 ? -1.506 0.371 7.403 1.00 95.00 110 GLN A CA 1
ATOM 896 C C . GLN A 1 110 ? -1.314 -0.480 6.151 1.00 95.00 110 GLN A C 1
ATOM 898 O O . GLN A 1 110 ? -1.170 -1.696 6.235 1.00 95.00 110 GLN A O 1
ATOM 903 N N . TRP A 1 111 ? -1.264 0.141 4.980 1.00 95.56 111 TRP A N 1
ATOM 904 C CA . TRP A 1 111 ? -0.887 -0.546 3.752 1.00 95.56 111 TRP A CA 1
ATOM 905 C C . TRP A 1 111 ? 0.025 0.314 2.894 1.00 95.56 111 TRP A C 1
ATOM 907 O O . TRP A 1 111 ? -0.018 1.549 2.925 1.00 95.56 111 TRP A O 1
ATOM 917 N N . ARG A 1 112 ? 0.865 -0.365 2.117 1.00 96.31 112 ARG A N 1
ATOM 918 C CA . ARG A 1 112 ? 1.740 0.266 1.139 1.00 96.31 112 ARG A CA 1
ATOM 919 C C . ARG A 1 112 ? 1.903 -0.595 -0.101 1.00 96.31 112 ARG A C 1
ATOM 921 O O . ARG A 1 112 ? 1.935 -1.816 -0.022 1.00 96.31 112 ARG A O 1
ATOM 928 N N . VAL A 1 113 ? 2.037 0.054 -1.249 1.00 97.81 113 VAL A N 1
ATOM 929 C CA . VAL A 1 113 ? 2.285 -0.563 -2.552 1.00 97.81 113 VAL A CA 1
ATOM 930 C C . VAL A 1 113 ? 3.373 0.210 -3.298 1.00 97.81 113 VAL A C 1
ATOM 932 O O . VAL A 1 113 ? 3.492 1.433 -3.161 1.00 97.81 113 VAL A O 1
ATOM 935 N N . ARG A 1 114 ? 4.200 -0.500 -4.0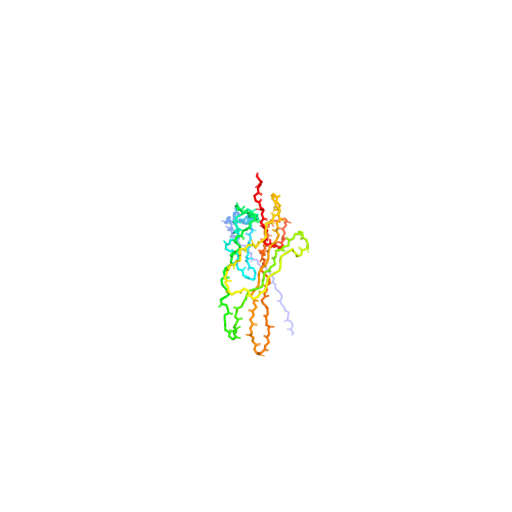68 1.00 97.75 114 ARG A N 1
ATOM 936 C CA . ARG A 1 114 ? 5.216 0.081 -4.958 1.00 97.75 114 ARG A CA 1
ATOM 937 C C . ARG A 1 114 ? 5.295 -0.677 -6.282 1.00 97.75 114 ARG A C 1
ATOM 939 O O . ARG A 1 114 ? 5.057 -1.885 -6.288 1.00 97.75 114 ARG A O 1
ATOM 946 N N . PRO A 1 115 ? 5.682 -0.010 -7.381 1.00 98.06 115 PRO A N 1
ATOM 947 C CA . PRO A 1 115 ? 5.974 -0.696 -8.624 1.00 98.06 115 PRO A CA 1
ATOM 948 C C . PRO A 1 115 ? 7.341 -1.383 -8.531 1.00 98.06 115 PRO A C 1
ATOM 950 O O . PRO A 1 115 ? 8.276 -0.886 -7.892 1.00 98.06 115 PRO A O 1
ATOM 953 N N . VAL A 1 116 ? 7.450 -2.522 -9.196 1.00 98.00 116 VAL A N 1
ATOM 954 C CA . VAL A 1 116 ? 8.657 -3.324 -9.401 1.00 98.00 116 VAL A CA 1
ATOM 955 C C . VAL A 1 116 ? 8.768 -3.541 -10.907 1.00 98.00 116 VAL A C 1
ATOM 957 O O . VAL A 1 116 ? 7.755 -3.758 -11.562 1.00 98.00 116 VAL A O 1
ATOM 960 N N . TRP A 1 117 ? 9.960 -3.428 -11.483 1.00 97.50 117 TRP A N 1
ATOM 961 C CA . TRP A 1 117 ? 10.152 -3.568 -12.932 1.00 97.50 117 TRP A CA 1
ATOM 962 C C . TRP A 1 117 ? 11.551 -4.085 -13.250 1.00 97.50 117 TRP A C 1
ATOM 964 O O . TRP A 1 117 ? 12.448 -4.022 -12.404 1.00 97.50 117 TRP A O 1
ATOM 974 N N . GLN A 1 118 ? 11.759 -4.554 -14.474 1.00 96.94 118 GLN A N 1
ATOM 975 C CA . GLN A 1 118 ? 13.080 -4.856 -15.015 1.00 96.94 118 GLN A CA 1
ATOM 976 C C . GLN A 1 118 ? 13.631 -3.648 -15.779 1.00 96.94 118 GLN A C 1
ATOM 978 O O . GLN A 1 118 ? 12.926 -3.017 -16.565 1.00 96.94 118 GLN A O 1
ATOM 983 N N . ALA A 1 119 ? 14.897 -3.310 -15.533 1.00 95.94 119 ALA A N 1
ATOM 984 C CA . ALA A 1 119 ? 15.667 -2.374 -16.352 1.00 95.94 119 ALA A CA 1
ATOM 985 C C . ALA A 1 119 ? 17.146 -2.779 -16.323 1.00 95.94 119 ALA A C 1
ATOM 987 O O . ALA A 1 119 ? 17.684 -3.083 -15.253 1.00 95.94 119 ALA A O 1
ATOM 988 N N . ASP A 1 120 ? 17.800 -2.791 -17.486 1.00 94.06 120 ASP A N 1
ATOM 989 C CA . ASP A 1 120 ? 19.195 -3.232 -17.668 1.00 94.06 120 ASP A CA 1
ATOM 990 C C . ASP A 1 120 ? 19.458 -4.667 -17.155 1.00 94.06 120 ASP A C 1
ATOM 992 O O . ASP A 1 120 ? 20.496 -4.949 -16.549 1.00 94.06 120 ASP A O 1
ATOM 996 N N . GLY A 1 121 ? 18.478 -5.567 -17.316 1.00 92.81 121 GLY A N 1
ATOM 997 C CA . GLY A 1 121 ? 18.536 -6.938 -16.791 1.00 92.81 121 GLY A CA 1
ATOM 998 C C . GLY A 1 121 ? 18.519 -7.037 -15.258 1.00 92.81 121 GLY A C 1
ATOM 999 O O . GLY A 1 121 ? 18.977 -8.037 -14.704 1.00 92.81 121 GLY A O 1
ATOM 1000 N N . LYS A 1 122 ? 18.052 -5.996 -14.553 1.00 95.88 122 LYS A N 1
ATOM 1001 C CA . LYS A 1 122 ? 18.010 -5.936 -13.084 1.00 95.88 122 LYS A CA 1
ATOM 1002 C C . LYS A 1 122 ? 16.639 -5.513 -12.571 1.00 95.88 122 LYS A C 1
ATOM 1004 O O . LYS A 1 122 ? 16.100 -4.490 -12.995 1.00 95.88 122 LYS A O 1
ATOM 1009 N N . THR A 1 123 ? 16.161 -6.210 -11.540 1.00 96.81 123 THR A N 1
ATOM 1010 C CA . THR A 1 123 ? 14.955 -5.821 -10.804 1.00 96.81 123 THR A CA 1
ATOM 1011 C C . THR A 1 123 ? 15.175 -4.480 -10.105 1.00 96.81 123 THR A C 1
ATOM 1013 O O . THR A 1 123 ? 16.005 -4.348 -9.199 1.00 96.81 123 THR A O 1
ATOM 1016 N N . ARG A 1 124 ? 14.397 -3.477 -10.498 1.00 96.94 124 ARG A N 1
ATOM 1017 C CA . ARG A 1 124 ? 14.308 -2.159 -9.870 1.00 96.94 124 ARG A CA 1
ATOM 1018 C C . ARG A 1 124 ? 12.997 -2.052 -9.092 1.00 96.94 124 ARG A C 1
ATOM 1020 O O . ARG A 1 124 ? 12.055 -2.808 -9.321 1.00 96.94 124 ARG A O 1
ATOM 1027 N N . ARG A 1 125 ? 12.943 -1.122 -8.139 1.00 96.81 125 ARG A N 1
ATOM 1028 C CA . ARG A 1 125 ? 11.761 -0.882 -7.301 1.00 96.81 125 ARG A CA 1
ATOM 1029 C C . ARG A 1 125 ? 11.518 0.611 -7.157 1.00 96.81 125 ARG A C 1
ATOM 1031 O O . ARG A 1 125 ? 12.459 1.376 -6.949 1.00 96.81 125 ARG A O 1
ATOM 1038 N N . GLY A 1 126 ? 10.255 1.001 -7.233 1.00 95.62 126 GLY A N 1
ATOM 1039 C CA . GLY A 1 126 ? 9.816 2.365 -6.996 1.00 95.62 126 GLY A CA 1
ATOM 1040 C C . GLY A 1 126 ? 9.751 2.693 -5.510 1.00 95.62 126 GLY A C 1
ATOM 1041 O O . GLY A 1 126 ? 10.001 1.861 -4.632 1.00 95.62 126 GLY A O 1
ATOM 1042 N N . GLN A 1 127 ? 9.379 3.937 -5.229 1.00 95.69 127 GLN A N 1
ATOM 1043 C CA . GLN A 1 127 ? 9.061 4.360 -3.872 1.00 95.69 127 GLN A CA 1
ATOM 1044 C C . GLN A 1 127 ? 7.784 3.659 -3.398 1.00 95.69 127 GLN A C 1
ATOM 1046 O O . GLN A 1 127 ? 6.815 3.559 -4.154 1.00 95.69 127 GLN A O 1
ATOM 1051 N N . TRP A 1 128 ? 7.774 3.232 -2.133 1.00 96.50 128 TRP A N 1
ATOM 1052 C CA . TRP A 1 128 ? 6.529 2.939 -1.426 1.00 96.50 128 TRP A CA 1
ATOM 1053 C C . TRP A 1 128 ? 5.604 4.142 -1.486 1.00 96.50 128 TRP A C 1
ATOM 1055 O O . TRP A 1 128 ? 6.068 5.288 -1.465 1.00 96.50 128 TRP A O 1
ATOM 1065 N N . ASN A 1 129 ? 4.302 3.888 -1.544 1.00 94.19 129 ASN A N 1
ATOM 1066 C CA . ASN A 1 129 ? 3.348 4.968 -1.490 1.00 94.19 129 ASN A CA 1
ATOM 1067 C C . ASN A 1 129 ? 3.180 5.528 -0.068 1.00 94.19 129 ASN A C 1
ATOM 1069 O O . ASN A 1 129 ? 3.073 4.799 0.915 1.00 94.19 129 ASN A O 1
ATOM 1073 N N . TYR A 1 130 ? 3.175 6.854 0.037 1.00 90.94 130 TYR A N 1
ATOM 1074 C CA . TYR A 1 130 ? 2.868 7.584 1.268 1.00 90.94 130 TYR A CA 1
ATOM 1075 C C . TYR A 1 130 ? 2.416 9.004 0.928 1.00 90.94 130 TYR A C 1
ATOM 1077 O O . TYR A 1 130 ? 2.804 9.562 -0.104 1.00 90.94 130 TYR A O 1
ATOM 1085 N N . ARG A 1 131 ? 1.619 9.619 1.803 1.00 86.31 131 ARG A N 1
ATOM 1086 C CA . ARG A 1 131 ? 1.171 11.005 1.631 1.00 86.31 131 ARG A CA 1
ATOM 1087 C C . ARG A 1 131 ? 2.108 11.928 2.395 1.00 86.31 131 ARG A C 1
ATOM 1089 O O . ARG A 1 131 ? 2.283 11.773 3.603 1.00 86.31 131 ARG A O 1
ATOM 1096 N N . ARG A 1 132 ? 2.719 12.892 1.705 1.00 85.31 132 ARG A N 1
ATOM 1097 C CA . ARG A 1 132 ? 3.395 14.020 2.360 1.00 85.31 132 ARG A CA 1
ATOM 1098 C C . ARG A 1 132 ? 2.388 15.126 2.615 1.00 85.31 132 ARG A C 1
ATOM 1100 O O . ARG A 1 132 ? 1.485 15.344 1.807 1.00 85.31 132 ARG A O 1
ATOM 1107 N N . TYR A 1 133 ? 2.572 15.832 3.718 1.00 83.88 133 TYR A N 1
ATOM 1108 C CA . TYR A 1 133 ? 1.824 17.036 4.035 1.00 83.88 133 TYR A CA 1
ATOM 1109 C C . TYR A 1 133 ? 2.756 18.112 4.588 1.00 83.88 133 TYR A C 1
ATOM 1111 O O . TYR A 1 133 ? 3.817 17.832 5.155 1.00 83.88 133 TYR A O 1
ATOM 1119 N N . PHE A 1 134 ? 2.341 19.352 4.390 1.00 81.00 134 PHE A N 1
ATOM 1120 C CA . PHE A 1 134 ? 3.042 20.549 4.800 1.00 81.00 134 PHE A CA 1
ATOM 1121 C C . PHE A 1 134 ? 2.019 21.545 5.345 1.00 81.00 134 PHE A C 1
ATOM 1123 O O . PHE A 1 134 ? 1.062 21.899 4.652 1.00 81.00 134 PHE A O 1
ATOM 1130 N N . PHE A 1 135 ? 2.219 21.965 6.592 1.00 75.69 135 PHE A N 1
ATOM 1131 C CA . PHE A 1 135 ? 1.384 22.949 7.268 1.00 75.69 135 PHE A CA 1
ATOM 1132 C C . PHE A 1 135 ? 2.079 24.308 7.274 1.00 75.69 135 PHE A C 1
ATOM 1134 O O . PHE A 1 135 ? 3.163 24.457 7.846 1.00 75.69 135 PHE A O 1
ATOM 1141 N N . ILE A 1 136 ? 1.409 25.299 6.688 1.00 68.50 136 ILE A N 1
ATOM 1142 C CA . ILE A 1 136 ? 1.719 26.715 6.867 1.00 68.50 136 ILE A CA 1
ATOM 1143 C C . ILE A 1 136 ? 0.736 27.257 7.902 1.00 68.50 136 ILE A C 1
ATOM 1145 O O . ILE A 1 136 ? -0.455 27.387 7.626 1.00 68.50 136 ILE A O 1
ATOM 1149 N N . THR A 1 137 ? 1.227 27.592 9.092 1.00 65.06 137 THR A N 1
ATOM 1150 C CA . THR A 1 137 ? 0.499 28.428 10.056 1.00 65.06 137 THR A CA 1
ATOM 1151 C C . THR A 1 137 ? 1.424 29.560 10.521 1.00 65.06 137 THR A C 1
ATOM 1153 O O . THR A 1 137 ? 2.643 29.403 10.429 1.00 65.06 137 THR A O 1
ATOM 1156 N N . PRO A 1 138 ? 0.909 30.688 11.050 1.00 60.50 138 PRO A N 1
ATOM 1157 C CA . PRO A 1 138 ? 1.758 31.804 11.491 1.00 60.50 138 PRO A CA 1
ATOM 1158 C C . PRO A 1 138 ? 2.741 31.475 12.622 1.00 60.50 138 PRO A C 1
ATOM 1160 O O . PRO A 1 138 ? 3.661 32.248 12.861 1.00 60.50 138 PRO A O 1
ATOM 1163 N N . ILE A 1 139 ? 2.511 30.376 13.349 1.00 67.00 139 ILE A N 1
ATOM 1164 C CA . ILE A 1 139 ? 3.234 30.019 14.581 1.00 67.00 139 ILE A CA 1
ATOM 1165 C C . ILE A 1 139 ? 3.988 28.688 14.419 1.00 67.00 139 ILE A C 1
ATOM 1167 O O . ILE A 1 139 ? 5.045 28.496 15.011 1.00 67.00 139 ILE A O 1
ATOM 1171 N N . LEU A 1 140 ? 3.465 27.770 13.599 1.00 60.72 140 LEU A N 1
ATOM 1172 C CA . LEU A 1 140 ? 4.022 26.439 13.364 1.00 60.72 140 LEU A CA 1
ATOM 1173 C C . LEU A 1 140 ? 4.212 26.188 11.863 1.00 60.72 140 LEU A C 1
ATOM 1175 O O . LEU A 1 140 ? 3.252 26.190 11.087 1.00 60.72 140 LEU A O 1
ATOM 1179 N N . PHE A 1 141 ? 5.460 25.915 11.490 1.00 70.88 141 PHE A N 1
ATOM 1180 C CA . PHE A 1 141 ? 5.883 25.429 10.180 1.00 70.88 141 PHE A CA 1
ATOM 1181 C C . PHE A 1 141 ? 6.255 23.952 10.333 1.00 70.88 141 PHE A C 1
ATOM 1183 O O . PHE A 1 141 ? 7.140 23.621 11.123 1.00 70.88 141 PHE A O 1
ATOM 1190 N N . GLY A 1 142 ? 5.569 23.056 9.621 1.00 74.25 142 GLY A N 1
ATOM 1191 C CA . GLY A 1 142 ? 5.695 21.616 9.856 1.00 74.25 142 GLY A CA 1
ATOM 1192 C C . GLY A 1 142 ? 5.602 20.784 8.584 1.00 74.25 142 GLY A C 1
ATOM 1193 O O . GLY A 1 142 ? 4.673 20.944 7.795 1.00 74.25 142 GLY A O 1
ATOM 1194 N N . TRP A 1 143 ? 6.545 19.857 8.423 1.00 78.00 143 TRP A N 1
ATOM 1195 C CA . TRP A 1 143 ? 6.540 18.832 7.379 1.00 78.00 143 TRP A CA 1
ATOM 1196 C C . TRP A 1 143 ? 6.238 17.479 8.007 1.00 78.00 143 TRP A C 1
ATOM 1198 O O . TRP A 1 143 ? 6.738 17.175 9.089 1.00 78.00 143 TRP A O 1
ATOM 1208 N N . GLY A 1 144 ? 5.480 16.640 7.309 1.00 82.00 144 GLY A N 1
ATOM 1209 C CA . GLY A 1 144 ? 5.266 15.267 7.738 1.00 82.00 144 GLY A CA 1
ATOM 1210 C C . GLY A 1 144 ? 4.923 14.321 6.598 1.00 82.00 144 GLY A C 1
ATOM 1211 O O . GLY A 1 144 ? 4.710 14.712 5.445 1.00 82.00 144 GLY A O 1
ATOM 1212 N N . SER A 1 145 ? 4.893 13.041 6.943 1.00 82.31 145 SER A N 1
ATOM 1213 C CA . SER A 1 145 ? 4.484 11.949 6.070 1.00 82.31 145 SER A CA 1
ATOM 1214 C C . SER A 1 145 ? 3.579 11.004 6.841 1.00 82.31 145 SER A C 1
ATOM 1216 O O . SER A 1 145 ? 3.925 10.614 7.954 1.00 82.31 145 SER A O 1
ATOM 1218 N N . LYS A 1 146 ? 2.462 10.602 6.234 1.00 84.75 146 LYS A N 1
ATOM 1219 C CA . LYS A 1 146 ? 1.579 9.557 6.758 1.00 84.75 146 LYS A CA 1
ATOM 1220 C C . LYS A 1 146 ? 1.555 8.383 5.779 1.00 84.75 146 LYS A C 1
ATOM 1222 O O . LYS A 1 146 ? 1.453 8.590 4.566 1.00 84.75 146 LYS A O 1
ATOM 1227 N N . TYR A 1 147 ? 1.646 7.165 6.306 1.00 88.75 147 TYR A N 1
ATOM 1228 C CA . TYR A 1 147 ? 1.273 5.966 5.559 1.00 88.75 147 TYR A CA 1
ATOM 1229 C C . TYR A 1 147 ? -0.245 5.924 5.364 1.00 88.75 147 TYR A C 1
ATOM 1231 O O . TYR A 1 147 ? -0.997 6.620 6.050 1.00 88.75 147 TYR A O 1
ATOM 1239 N N . TYR A 1 148 ? -0.695 5.121 4.410 1.00 91.56 148 TYR A N 1
ATOM 1240 C CA . TYR A 1 148 ? -2.114 4.948 4.144 1.00 91.56 148 TYR A CA 1
ATOM 1241 C C . TYR A 1 148 ? -2.689 3.927 5.128 1.00 91.56 148 TYR A C 1
ATOM 1243 O O . TYR A 1 148 ? -2.198 2.805 5.206 1.00 91.56 148 TYR A O 1
ATOM 1251 N N . ASN A 1 149 ? -3.691 4.333 5.911 1.00 93.12 149 ASN A N 1
ATOM 1252 C CA . ASN A 1 149 ? -4.338 3.522 6.938 1.00 93.12 149 ASN A CA 1
ATOM 1253 C C . ASN A 1 149 ? -5.842 3.312 6.670 1.00 93.12 149 ASN A C 1
ATOM 1255 O O . ASN A 1 149 ? -6.561 4.237 6.273 1.00 93.12 149 ASN A O 1
ATOM 1259 N N . PHE A 1 150 ? -6.341 2.102 6.920 1.00 94.44 150 PHE A N 1
ATOM 1260 C CA . PHE A 1 150 ? -7.769 1.794 6.847 1.00 94.44 150 PHE A CA 1
ATOM 1261 C C . PHE A 1 150 ? -8.262 1.071 8.094 1.00 94.44 150 PHE A C 1
ATOM 1263 O O . PHE A 1 150 ? -7.564 0.224 8.646 1.00 94.44 150 PHE A O 1
ATOM 1270 N N . THR A 1 151 ? -9.483 1.390 8.520 1.00 95.31 151 THR A N 1
ATOM 1271 C CA . THR A 1 151 ? -10.170 0.682 9.604 1.00 95.31 151 THR A CA 1
ATOM 1272 C C . THR A 1 151 ? -11.148 -0.341 9.034 1.00 95.31 151 THR A C 1
ATOM 1274 O O . THR A 1 151 ? -11.964 -0.003 8.170 1.00 95.31 151 THR A O 1
ATOM 1277 N N . THR A 1 152 ? -11.078 -1.576 9.523 1.00 96.19 152 THR A N 1
ATOM 1278 C CA . THR A 1 152 ? -12.043 -2.644 9.227 1.00 96.19 152 THR A CA 1
ATOM 1279 C C . THR A 1 152 ? -13.409 -2.395 9.882 1.00 96.19 152 THR A C 1
ATOM 1281 O O . THR A 1 152 ? -13.491 -1.671 10.881 1.00 96.19 152 THR A O 1
ATOM 1284 N N . PRO A 1 153 ? -14.500 -2.983 9.352 1.00 95.56 153 PRO A N 1
ATOM 1285 C CA . PRO A 1 153 ? -15.822 -2.862 9.957 1.00 95.56 153 PRO A CA 1
ATOM 1286 C C . PRO A 1 153 ? -15.904 -3.598 11.303 1.00 95.56 153 PRO A C 1
ATOM 1288 O O . PRO A 1 153 ? -15.058 -4.433 11.641 1.00 95.56 153 PRO A O 1
ATOM 1291 N N . GLY A 1 154 ? -16.963 -3.306 12.058 1.00 92.12 154 GLY A N 1
ATOM 1292 C CA . GLY A 1 154 ? -17.382 -4.137 13.185 1.00 92.12 154 GLY A CA 1
ATOM 1293 C C . GLY A 1 154 ? -17.944 -5.488 12.734 1.00 92.12 154 GLY A C 1
ATOM 1294 O O . GLY A 1 154 ? -18.096 -5.741 11.539 1.00 92.12 154 GLY A O 1
ATOM 1295 N N . LYS A 1 155 ? -18.234 -6.349 13.713 1.00 72.31 155 LYS A N 1
ATOM 1296 C CA . LYS A 1 155 ? -19.061 -7.549 13.519 1.00 72.31 155 LYS A CA 1
ATOM 1297 C C . LYS A 1 155 ? -20.540 -7.200 13.645 1.00 72.31 155 LYS A C 1
ATOM 1299 O O . LYS A 1 155 ? -20.826 -6.258 14.418 1.00 72.31 155 LYS A O 1
#

Sequence (155 aa):
MCIGRKLTSEVKKFKIGFLFLSMCFIMVGCMSWNRGLEPLNPSYGLTWNSKVDTLTPTLKWKAYDDISGKEDIRYQLEILDETSIIIFKDDIRETYYTVDAQLDSNKEYQWRVRPVWQADGKTRRGQWNYRRYFFITPILFGWGSKYYNFTTPGK

Foldseek 3Di:
DDDDDDDDDDDDDDDDDDDPPDDPPQPFDKDKDKFAWAWPPVHDDPPLEGEAAFQFGKTFTDDDDPCPQWALKWKWKFKDDPHHTPDTDTRHPHRIDTRPDGHDAQGKIFMWMWIWTDHPNDIDIGDIMWMWIWTRGPVDTDIDIGTHMYTYHHD

pLDDT: mean 81.73, std 20.81, range [32.19, 98.56]

Radius of gyration: 27.88 Å; chains: 1; bounding box: 64×87×35 Å